Protein AF-A0A7S2U320-F1 (afdb_monomer_lite)

Secondary structure (DSSP, 8-state):
-HHHHHHHHHHHHHHHHHHHHHH-HHHHHHHHHHHHHHHHHHT-SS-TTSB---EEEEEEETTEEEEEEPP--EEEEE----SSSS-HHHHHHHHHHHHHHHHHHHHBT-BTT--B---BSPEEEEEETTEEEEEEEPPGGGSSSPPPBSSTTT-EEE-

Sequence (159 aa):
TKVISGLQEEIKELSEEIQAAQSNPSKLRARIEAALDESKNALRRTPVGLEMPNYTVLASGKGFEIREYDPYTVAATPMTTAAGAYGDALQSVTDSGKAFNTLASYIFGQNKEKTTMSMTAPVEMTIEPGVKEMAFVLPSEFSEQSPTPEMDGSITIKR

Structure (mmCIF, N/CA/C/O backbone):
data_AF-A0A7S2U320-F1
#
_entry.id   AF-A0A7S2U320-F1
#
loop_
_atom_site.group_PDB
_atom_site.id
_atom_site.type_symbol
_atom_site.label_atom_id
_atom_site.label_alt_id
_atom_site.label_comp_id
_atom_site.label_asym_id
_atom_site.label_entity_id
_atom_site.label_seq_id
_atom_site.pdbx_PDB_ins_code
_atom_site.Cartn_x
_atom_site.Cartn_y
_atom_site.Cartn_z
_atom_site.occupancy
_atom_site.B_iso_or_equiv
_atom_site.auth_seq_id
_atom_site.auth_comp_id
_atom_site.auth_asym_id
_atom_site.auth_atom_id
_atom_site.pdbx_PDB_model_num
ATOM 1 N N . THR A 1 1 ? 28.808 24.319 33.542 1.00 56.44 1 THR A N 1
ATOM 2 C CA . THR A 1 1 ? 27.634 25.209 33.700 1.00 56.44 1 THR A CA 1
ATOM 3 C C . THR A 1 1 ? 26.512 24.913 32.705 1.00 56.44 1 THR A C 1
ATOM 5 O O . THR A 1 1 ? 25.393 24.771 33.160 1.00 56.44 1 THR A O 1
ATOM 8 N N . LYS A 1 2 ? 26.776 24.702 31.399 1.00 55.97 2 LYS A N 1
ATOM 9 C CA . LYS A 1 2 ? 25.747 24.374 30.372 1.00 55.97 2 LYS A CA 1
ATOM 10 C C . LYS A 1 2 ? 24.993 23.035 30.532 1.00 55.97 2 LYS A C 1
ATOM 12 O O . LYS A 1 2 ? 23.873 22.916 30.061 1.00 55.97 2 LYS A O 1
ATOM 17 N N . VAL A 1 3 ? 25.595 22.026 31.167 1.00 56.94 3 VAL A N 1
ATOM 18 C CA . VAL A 1 3 ? 24.967 20.694 31.335 1.00 56.94 3 VAL A CA 1
ATOM 19 C C . VAL A 1 3 ? 23.906 20.701 32.443 1.00 56.94 3 VAL A C 1
ATOM 21 O O . VAL A 1 3 ? 22.882 20.042 32.335 1.00 56.94 3 VAL A O 1
ATOM 24 N N . ILE A 1 4 ? 24.126 21.501 33.491 1.00 57.72 4 ILE A N 1
ATOM 25 C CA . ILE A 1 4 ? 23.195 21.625 34.621 1.00 57.72 4 ILE A CA 1
ATOM 26 C C . ILE A 1 4 ? 21.946 22.415 34.203 1.00 57.72 4 ILE A C 1
ATOM 28 O O . ILE A 1 4 ? 20.853 22.082 34.641 1.00 57.72 4 ILE A O 1
ATOM 32 N N . SER A 1 5 ? 22.084 23.404 33.311 1.00 64.94 5 SER A N 1
ATOM 33 C CA . SER A 1 5 ? 20.941 24.165 32.792 1.00 64.94 5 SER A CA 1
ATOM 34 C C . SER A 1 5 ? 20.026 23.334 31.885 1.00 64.94 5 SER A C 1
ATOM 36 O O . SER A 1 5 ? 18.817 23.480 31.984 1.00 64.94 5 SER A O 1
ATOM 38 N N . GLY A 1 6 ? 20.576 22.431 31.061 1.00 69.38 6 GLY A N 1
ATOM 39 C CA . GLY A 1 6 ? 19.765 21.544 30.210 1.00 69.38 6 GLY A CA 1
ATOM 40 C C . GLY A 1 6 ? 18.942 20.536 31.019 1.00 69.38 6 GLY A C 1
ATOM 41 O O . GLY A 1 6 ? 17.757 20.361 30.769 1.00 69.38 6 GLY A O 1
ATOM 42 N N . LEU A 1 7 ? 19.534 19.964 32.074 1.00 67.56 7 LEU A N 1
ATOM 43 C CA . LEU A 1 7 ? 18.812 19.091 33.010 1.00 67.56 7 LEU A CA 1
ATOM 44 C C . LEU A 1 7 ? 17.718 19.839 33.789 1.00 67.56 7 LEU A C 1
ATOM 46 O O . LEU A 1 7 ? 16.695 19.257 34.132 1.00 67.56 7 LEU A O 1
ATOM 50 N N . GLN A 1 8 ? 17.917 21.127 34.084 1.00 70.44 8 GLN A N 1
ATOM 51 C CA . GLN A 1 8 ? 16.896 21.952 34.734 1.00 70.44 8 GLN A CA 1
ATOM 52 C C . GLN A 1 8 ? 15.718 22.268 33.805 1.00 70.44 8 GLN A C 1
ATOM 54 O O . GLN A 1 8 ? 14.590 22.330 34.290 1.00 70.44 8 GLN A O 1
ATOM 59 N N . GLU A 1 9 ? 15.955 22.444 32.502 1.00 73.38 9 GLU A N 1
ATOM 60 C CA . GLU A 1 9 ? 14.885 22.595 31.507 1.00 73.38 9 GLU A CA 1
ATOM 61 C C . GLU A 1 9 ? 14.091 21.298 31.324 1.00 73.38 9 GLU A C 1
ATOM 63 O O . GLU A 1 9 ? 12.869 21.341 31.432 1.00 73.38 9 GLU A O 1
ATOM 68 N N . GLU A 1 10 ? 14.752 20.144 31.183 1.00 73.12 10 GLU A N 1
ATOM 69 C CA . GLU A 1 10 ? 14.068 18.842 31.074 1.00 73.12 10 GLU A CA 1
ATOM 70 C C . GLU A 1 10 ? 13.222 18.522 32.317 1.00 73.12 10 GLU A C 1
ATOM 72 O O . GLU A 1 10 ? 12.081 18.077 32.206 1.00 73.12 10 GLU A O 1
ATOM 77 N N . ILE A 1 11 ? 13.741 18.790 33.523 1.00 74.38 11 ILE A N 1
ATOM 78 C CA . ILE A 1 11 ? 12.983 18.609 34.773 1.00 74.38 11 ILE A CA 1
ATOM 79 C C . ILE A 1 11 ? 11.779 19.555 34.825 1.00 74.38 11 ILE A C 1
ATOM 81 O O . ILE A 1 11 ? 10.727 19.183 35.348 1.00 74.38 11 ILE A O 1
ATOM 85 N N . LYS A 1 12 ? 11.916 20.772 34.291 1.00 76.38 12 LYS A N 1
ATOM 86 C CA . LYS A 1 12 ? 10.831 21.749 34.251 1.00 76.38 12 LYS A CA 1
ATOM 87 C C . LYS A 1 12 ? 9.744 21.324 33.264 1.00 76.38 12 LYS A C 1
ATOM 89 O O . LYS A 1 12 ? 8.585 21.306 33.668 1.00 76.38 12 LYS A O 1
ATOM 94 N N . GLU A 1 13 ? 10.102 20.909 32.051 1.00 75.44 13 GLU A N 1
ATOM 95 C CA . GLU A 1 13 ? 9.157 20.377 31.058 1.00 75.44 13 GLU A CA 1
ATOM 96 C C . GLU A 1 13 ? 8.426 19.140 31.590 1.00 75.44 13 GLU A C 1
ATOM 98 O O . GLU A 1 13 ? 7.198 19.106 31.587 1.00 75.44 13 GLU A O 1
ATOM 103 N N . LEU A 1 14 ? 9.153 18.178 32.170 1.00 72.56 14 LEU A N 1
ATOM 104 C CA . LEU A 1 14 ? 8.553 17.005 32.814 1.00 72.56 14 LEU A CA 1
ATOM 105 C C . LEU A 1 14 ? 7.623 17.394 33.974 1.00 72.56 14 LEU A C 1
ATOM 107 O O . LEU A 1 14 ? 6.573 16.777 34.160 1.00 72.56 14 LEU A O 1
ATOM 111 N N . SER A 1 15 ? 7.969 18.423 34.756 1.00 72.44 15 SER A N 1
ATOM 112 C CA . SER A 1 15 ? 7.106 18.912 35.838 1.00 72.44 15 SER A CA 1
ATOM 113 C C . SER A 1 15 ? 5.838 19.583 35.309 1.00 72.44 15 SER A C 1
ATOM 115 O O . SER A 1 15 ? 4.759 19.341 35.848 1.00 72.44 15 SER A O 1
ATOM 117 N N . GLU A 1 16 ? 5.943 20.362 34.231 1.00 76.06 16 GLU A N 1
ATOM 118 C CA . GLU A 1 16 ? 4.813 21.017 33.574 1.00 76.06 16 GLU A CA 1
ATOM 119 C C . GLU A 1 16 ? 3.901 19.983 32.902 1.00 76.06 16 GLU A C 1
ATOM 121 O O . GLU A 1 16 ? 2.680 20.095 33.002 1.00 76.06 16 GLU A O 1
ATOM 126 N N . GLU A 1 17 ? 4.455 18.917 32.320 1.00 66.62 17 GLU A N 1
ATOM 127 C CA . GLU A 1 17 ? 3.693 17.787 31.780 1.00 66.62 17 GLU A CA 1
ATOM 128 C C . GLU A 1 17 ? 2.953 17.000 32.868 1.00 66.62 17 GLU A C 1
ATOM 130 O O . GLU A 1 17 ? 1.763 16.704 32.718 1.00 66.62 17 GLU A O 1
ATOM 135 N N . ILE A 1 18 ? 3.616 16.696 33.991 1.00 68.38 18 ILE A N 1
ATOM 136 C CA . ILE A 1 18 ? 2.990 16.020 35.138 1.00 68.38 18 ILE A CA 1
ATOM 137 C C . ILE A 1 18 ? 1.882 16.900 35.729 1.00 68.38 18 ILE A C 1
ATOM 139 O O . ILE A 1 18 ? 0.791 16.412 36.032 1.00 68.38 18 ILE A O 1
ATOM 143 N N . GLN A 1 19 ? 2.117 18.206 35.845 1.00 68.81 19 GLN A N 1
ATOM 144 C CA . GLN A 1 19 ? 1.152 19.153 36.394 1.00 68.81 19 GLN A CA 1
ATOM 145 C C . GLN A 1 19 ? -0.017 19.408 35.426 1.00 68.81 19 GLN A C 1
ATOM 147 O O . GLN A 1 19 ? -1.164 19.517 35.861 1.00 68.81 19 GLN A O 1
ATOM 152 N N . ALA A 1 20 ? 0.219 19.416 34.112 1.00 64.75 20 ALA A N 1
ATOM 153 C CA . ALA A 1 20 ? -0.818 19.471 33.079 1.00 64.75 20 ALA A CA 1
ATOM 154 C C . ALA A 1 20 ? -1.669 18.189 33.040 1.00 64.75 20 ALA A C 1
ATOM 156 O O . ALA A 1 20 ? -2.886 18.257 32.843 1.00 64.75 20 ALA A O 1
ATOM 157 N N . ALA A 1 21 ? -1.056 17.025 33.276 1.00 60.31 21 ALA A N 1
ATOM 158 C CA . ALA A 1 21 ? -1.754 15.747 33.393 1.00 60.31 21 ALA A CA 1
ATOM 159 C C . ALA A 1 21 ? -2.599 15.654 34.678 1.00 60.31 21 ALA A C 1
ATOM 161 O O . ALA A 1 21 ? -3.698 15.100 34.648 1.00 60.31 21 ALA A O 1
ATOM 162 N N . GLN A 1 22 ? -2.124 16.230 35.789 1.00 63.62 22 GLN A N 1
ATOM 163 C CA . GLN A 1 22 ? -2.852 16.288 37.064 1.00 63.62 22 GLN A CA 1
ATOM 164 C C . GLN A 1 22 ? -3.974 17.341 37.074 1.00 63.62 22 GLN A C 1
ATOM 166 O O . GLN A 1 22 ? -5.032 17.107 37.656 1.00 63.62 22 GLN A O 1
ATOM 171 N N . SER A 1 23 ? -3.768 18.494 36.432 1.00 66.25 23 SER A N 1
ATOM 172 C CA . SER A 1 23 ? -4.697 19.636 36.482 1.00 66.25 23 SER A CA 1
ATOM 173 C C . SER A 1 23 ? -5.904 19.516 35.552 1.00 66.25 23 SER A C 1
ATOM 175 O O . SER A 1 23 ? -6.891 20.224 35.749 1.00 66.25 23 SER A O 1
ATOM 177 N N . ASN A 1 24 ? -5.871 18.623 34.556 1.00 67.69 24 ASN A N 1
ATOM 178 C CA . ASN A 1 24 ? -6.989 18.447 33.635 1.00 67.69 24 ASN A CA 1
ATOM 179 C C . ASN A 1 24 ? -7.354 16.965 33.436 1.00 67.69 24 ASN A C 1
ATOM 181 O O . ASN A 1 24 ? -6.972 16.355 32.430 1.00 67.69 24 ASN A O 1
ATOM 185 N N . PRO A 1 25 ? -8.142 16.374 34.357 1.00 68.94 25 PRO A N 1
ATOM 186 C CA . PRO A 1 25 ? -8.523 14.963 34.292 1.00 68.94 25 PRO A CA 1
ATOM 187 C C . PRO A 1 25 ? -9.269 14.599 32.999 1.00 68.94 25 PRO A C 1
ATOM 189 O O . PRO A 1 25 ? -9.249 13.440 32.594 1.00 68.94 25 PRO A O 1
ATOM 192 N N . SER A 1 26 ? -9.882 15.572 32.312 1.00 73.62 26 SER A N 1
ATOM 193 C CA . SER A 1 26 ? -10.514 15.358 31.003 1.00 73.62 26 SER A CA 1
ATOM 194 C C . SER A 1 26 ? -9.498 15.096 29.882 1.00 73.62 26 SER A C 1
ATOM 196 O O . SER A 1 26 ? -9.690 14.170 29.099 1.00 73.62 26 SER A O 1
ATOM 198 N N . LYS A 1 27 ? -8.374 15.830 29.844 1.00 72.69 27 LYS A N 1
ATOM 199 C CA . LYS A 1 27 ? -7.300 15.624 28.856 1.00 72.69 27 LYS A CA 1
ATOM 200 C C . LYS A 1 27 ? -6.583 14.297 29.077 1.00 72.69 27 LYS A C 1
ATOM 202 O O . LYS A 1 27 ? -6.288 13.600 28.112 1.00 72.69 27 LYS A O 1
ATOM 207 N N . LEU A 1 28 ? -6.330 13.930 30.336 1.00 72.31 28 LEU A N 1
ATOM 208 C CA . LEU A 1 28 ? -5.734 12.635 30.668 1.00 72.31 28 LEU A CA 1
ATOM 209 C C . LEU A 1 28 ? -6.648 11.479 30.238 1.00 72.31 28 LEU A C 1
ATOM 211 O O . LEU A 1 28 ? -6.181 10.537 29.605 1.00 72.31 28 LEU A O 1
ATOM 215 N N . ARG A 1 29 ? -7.956 11.581 30.512 1.00 74.62 29 ARG A N 1
ATOM 216 C CA . ARG A 1 29 ? -8.950 10.605 30.041 1.00 74.62 29 ARG A CA 1
ATOM 217 C C . ARG A 1 29 ? -8.986 10.508 28.518 1.00 74.62 29 ARG A C 1
ATOM 219 O O . ARG A 1 29 ? -8.916 9.399 28.011 1.00 74.62 29 ARG A O 1
ATOM 226 N N . ALA A 1 30 ? -8.993 11.636 27.809 1.00 80.44 30 ALA A N 1
ATOM 227 C CA . ALA A 1 30 ? -8.971 11.655 26.347 1.00 80.44 30 ALA A CA 1
ATOM 228 C C . ALA A 1 30 ? -7.705 10.997 25.764 1.00 80.44 30 ALA A C 1
ATOM 230 O O . ALA A 1 30 ? -7.789 10.279 24.775 1.00 80.44 30 ALA A O 1
ATOM 231 N N . ARG A 1 31 ? -6.530 11.183 26.388 1.00 76.31 31 ARG A N 1
ATOM 232 C CA . ARG A 1 31 ? -5.288 10.503 25.968 1.00 76.31 31 ARG A CA 1
ATOM 233 C C . ARG A 1 31 ? -5.324 8.999 26.237 1.00 76.31 31 ARG A C 1
ATOM 235 O O . ARG A 1 31 ? -4.869 8.236 25.394 1.00 76.31 31 ARG A O 1
ATOM 242 N N . ILE A 1 32 ? -5.855 8.576 27.388 1.00 77.94 32 ILE A N 1
ATOM 243 C CA . ILE A 1 32 ? -6.046 7.152 27.709 1.00 77.94 32 ILE A CA 1
ATOM 244 C C . ILE A 1 32 ? -7.011 6.517 26.703 1.00 77.94 32 ILE A C 1
ATOM 246 O O . ILE A 1 32 ? -6.745 5.430 26.206 1.00 77.94 32 ILE A O 1
ATOM 250 N N . GLU A 1 33 ? -8.103 7.201 26.374 1.00 80.44 33 GLU A N 1
ATOM 251 C CA . GLU A 1 33 ? -9.090 6.742 25.398 1.00 80.44 33 GLU A CA 1
ATOM 252 C C . GLU A 1 33 ? -8.496 6.645 23.988 1.00 80.44 33 GLU A C 1
ATOM 254 O O . GLU A 1 33 ? -8.600 5.593 23.365 1.00 80.44 33 GLU A O 1
ATOM 259 N N . ALA A 1 34 ? -7.762 7.667 23.537 1.00 80.00 34 ALA A N 1
ATOM 260 C CA . ALA A 1 34 ? -7.049 7.636 22.260 1.00 80.00 34 ALA A CA 1
ATOM 261 C C . ALA A 1 34 ? -6.028 6.486 22.189 1.00 80.00 34 ALA A C 1
ATOM 263 O O . ALA A 1 34 ? -5.991 5.757 21.201 1.00 80.00 34 ALA A O 1
ATOM 264 N N . ALA A 1 35 ? -5.248 6.268 23.253 1.00 80.31 35 ALA A N 1
ATOM 265 C CA . ALA A 1 35 ? -4.296 5.159 23.322 1.00 80.31 35 ALA A CA 1
ATOM 266 C C . ALA A 1 35 ? -4.994 3.786 23.317 1.00 80.31 35 ALA A C 1
ATOM 268 O O . ALA A 1 35 ? -4.516 2.839 22.687 1.00 80.31 35 ALA A O 1
ATOM 269 N N . LEU A 1 36 ? -6.141 3.660 23.997 1.00 81.75 36 LEU A N 1
ATOM 270 C CA . LEU A 1 36 ? -6.962 2.448 23.963 1.00 81.75 36 LEU A CA 1
ATOM 271 C C . LEU A 1 36 ? -7.541 2.203 22.569 1.00 81.75 36 LEU A C 1
ATOM 273 O O . LEU A 1 36 ? -7.595 1.056 22.129 1.00 81.75 36 LEU A O 1
ATOM 277 N N . ASP A 1 37 ? -7.969 3.248 21.872 1.00 82.56 37 ASP A N 1
ATOM 278 C CA . ASP A 1 37 ? -8.532 3.129 20.533 1.00 82.56 37 ASP A CA 1
ATOM 279 C C . ASP A 1 37 ? -7.470 2.807 19.481 1.00 82.56 37 ASP A C 1
ATOM 281 O O . ASP A 1 37 ? -7.713 1.949 18.632 1.00 82.56 37 ASP A O 1
ATOM 285 N N . GLU A 1 38 ? -6.267 3.370 19.590 1.00 82.12 38 GLU A N 1
ATOM 286 C CA . GLU A 1 38 ? -5.112 2.965 18.784 1.00 82.12 38 GLU A CA 1
ATOM 287 C C . GLU A 1 38 ? -4.740 1.497 19.045 1.00 82.12 38 GLU A C 1
ATOM 289 O O . GLU A 1 38 ? -4.584 0.714 18.106 1.00 82.12 38 GLU A O 1
ATOM 294 N N . SER A 1 39 ? -4.717 1.079 20.317 1.00 78.19 39 SER A N 1
ATOM 295 C CA . SER A 1 39 ? -4.467 -0.319 20.700 1.00 78.19 39 SER A CA 1
ATOM 296 C C . SER A 1 39 ? -5.521 -1.268 20.122 1.00 78.19 39 SER A C 1
ATOM 298 O O . SER A 1 39 ? -5.192 -2.346 19.628 1.00 78.19 39 SER A O 1
ATOM 300 N N . LYS A 1 40 ? -6.803 -0.874 20.139 1.00 78.31 40 LYS A N 1
ATOM 301 C CA . LYS A 1 40 ? -7.872 -1.640 19.481 1.00 78.31 40 LYS A CA 1
ATOM 302 C C . LYS A 1 40 ? -7.665 -1.674 17.972 1.00 78.31 40 LYS A C 1
ATOM 304 O O . LYS A 1 40 ? -7.871 -2.728 17.383 1.00 78.31 40 LYS A O 1
ATOM 309 N N . ASN A 1 41 ? -7.289 -0.558 17.349 1.00 80.06 41 ASN A N 1
ATOM 310 C CA . ASN A 1 41 ? -7.066 -0.470 15.907 1.00 80.06 41 ASN A CA 1
ATOM 311 C C . ASN A 1 41 ? -5.930 -1.393 15.446 1.00 80.06 41 ASN A C 1
ATOM 313 O O . ASN A 1 41 ? -6.090 -2.082 14.446 1.00 80.06 41 ASN A O 1
ATOM 317 N N . ALA A 1 42 ? -4.848 -1.504 16.223 1.00 75.44 42 ALA A N 1
ATOM 318 C CA . ALA A 1 42 ? -3.745 -2.430 15.952 1.00 75.44 42 ALA A CA 1
ATOM 319 C C . ALA A 1 42 ? -4.173 -3.912 15.944 1.00 75.44 42 ALA A C 1
ATOM 321 O O . ALA A 1 42 ? -3.554 -4.738 15.279 1.00 75.44 42 ALA A O 1
ATOM 322 N N . LEU A 1 43 ? -5.242 -4.255 16.672 1.00 75.25 43 LEU A N 1
ATOM 323 C CA . LEU A 1 43 ? -5.812 -5.606 16.713 1.00 75.25 43 LEU A CA 1
ATOM 324 C C . LEU A 1 43 ? -6.937 -5.817 15.687 1.00 75.25 43 LEU A C 1
ATOM 326 O O . LEU A 1 43 ? -7.435 -6.939 15.541 1.00 75.25 43 LEU A O 1
ATOM 330 N N . ARG A 1 44 ? -7.379 -4.766 14.982 1.00 75.44 44 ARG A N 1
ATOM 331 C CA . ARG A 1 44 ? -8.399 -4.889 13.936 1.00 75.44 44 ARG A CA 1
ATOM 332 C C . ARG A 1 44 ? -7.776 -5.460 12.670 1.00 75.44 44 ARG A C 1
ATOM 334 O O . ARG A 1 44 ? -6.682 -5.094 12.266 1.00 75.44 44 ARG A O 1
ATOM 341 N N . ARG A 1 45 ? -8.539 -6.318 11.990 1.00 71.62 45 ARG A N 1
ATOM 342 C CA . ARG A 1 45 ? -8.187 -6.819 10.649 1.00 71.62 45 ARG A CA 1
ATOM 343 C C . ARG A 1 45 ? -8.209 -5.722 9.584 1.00 71.62 45 ARG A C 1
ATOM 345 O O . ARG A 1 45 ? -7.506 -5.828 8.589 1.00 71.62 45 ARG A O 1
ATOM 352 N N . THR A 1 46 ? -9.042 -4.710 9.801 1.00 77.31 46 THR A N 1
ATOM 353 C CA . THR A 1 46 ? -9.226 -3.565 8.914 1.00 77.31 46 THR A CA 1
ATOM 354 C C . THR A 1 46 ? -8.888 -2.304 9.704 1.00 77.31 46 THR A C 1
ATOM 356 O O . THR A 1 46 ? -9.614 -1.999 10.661 1.00 77.31 46 THR A O 1
ATOM 359 N N . PRO A 1 47 ? -7.802 -1.598 9.349 1.00 77.56 47 PRO A N 1
ATOM 360 C CA . PRO A 1 47 ? -7.455 -0.327 9.967 1.00 77.56 47 PRO A CA 1
ATOM 361 C C . PRO A 1 47 ? -8.574 0.694 9.760 1.00 77.56 47 PRO A C 1
ATOM 363 O O . PRO A 1 47 ? -9.158 0.789 8.683 1.00 77.56 47 PRO A O 1
ATOM 366 N N . VAL A 1 48 ? -8.879 1.473 10.792 1.00 79.00 48 VAL A N 1
ATOM 367 C CA . VAL A 1 48 ? -9.812 2.599 10.681 1.00 79.00 48 VAL A CA 1
ATOM 368 C C . VAL A 1 48 ? -9.062 3.824 10.157 1.00 79.00 48 VAL A C 1
ATOM 370 O O . VAL A 1 48 ? -7.970 4.123 10.633 1.00 79.00 48 VAL A O 1
ATOM 373 N N . GLY A 1 49 ? -9.668 4.552 9.215 1.00 84.56 49 GLY A N 1
ATOM 374 C CA . GLY A 1 49 ? -9.165 5.847 8.739 1.00 84.56 49 GLY A CA 1
ATOM 375 C C . GLY A 1 49 ? -8.214 5.795 7.541 1.00 84.56 49 GLY A C 1
ATOM 376 O O . GLY A 1 49 ? -7.740 6.847 7.125 1.00 84.56 49 GLY A O 1
ATOM 377 N N . LEU A 1 50 ? -7.961 4.612 6.975 1.00 89.94 50 LEU A N 1
ATOM 378 C CA . LEU A 1 50 ? -7.258 4.452 5.701 1.00 89.94 50 LEU A CA 1
ATOM 379 C C . LEU A 1 50 ? -8.247 4.014 4.624 1.00 89.94 50 LEU A C 1
ATOM 381 O O . LEU A 1 50 ? -9.127 3.191 4.883 1.00 89.94 50 LEU A O 1
ATOM 385 N N . GLU A 1 51 ? -8.092 4.561 3.422 1.00 93.12 51 GLU A N 1
ATOM 386 C CA . GLU A 1 51 ? -8.816 4.072 2.251 1.00 93.12 51 GLU A CA 1
ATOM 387 C C . GLU A 1 51 ? -8.357 2.650 1.912 1.00 93.12 51 GLU A C 1
ATOM 389 O O . GLU A 1 51 ? -7.187 2.301 2.093 1.00 93.12 51 GLU A O 1
ATOM 394 N N . MET A 1 52 ? -9.291 1.826 1.442 1.00 91.69 52 MET A N 1
ATOM 395 C CA . MET A 1 52 ? -9.041 0.446 1.045 1.00 91.69 52 MET A CA 1
ATOM 396 C C . MET A 1 52 ? -9.779 0.122 -0.251 1.00 91.69 52 MET A C 1
ATOM 398 O O . MET A 1 52 ? -10.848 0.693 -0.481 1.00 91.69 52 MET A O 1
ATOM 402 N N . PRO A 1 53 ? -9.278 -0.832 -1.056 1.00 93.38 53 PRO A N 1
ATOM 403 C CA . PRO A 1 53 ? -10.034 -1.358 -2.181 1.00 93.38 53 PRO A CA 1
ATOM 404 C C . PRO A 1 53 ? -11.381 -1.917 -1.721 1.00 93.38 53 PRO A C 1
ATOM 406 O O . PRO A 1 53 ? -11.472 -2.549 -0.661 1.00 93.38 53 PRO A O 1
ATOM 409 N N . ASN A 1 54 ? -12.416 -1.721 -2.534 1.00 92.75 54 ASN A N 1
ATOM 410 C CA . ASN A 1 54 ? -13.714 -2.339 -2.299 1.00 92.75 54 ASN A CA 1
ATOM 411 C C . ASN A 1 54 ? -13.608 -3.858 -2.460 1.00 92.75 54 ASN A C 1
ATOM 413 O O . ASN A 1 54 ? -12.922 -4.361 -3.352 1.00 92.75 54 ASN A O 1
ATOM 417 N N . TYR A 1 55 ? -14.289 -4.592 -1.583 1.00 93.81 55 TYR A N 1
ATOM 418 C CA . TYR A 1 55 ? -14.365 -6.042 -1.669 1.00 93.81 55 TYR A CA 1
ATOM 419 C C . TYR A 1 55 ? -15.703 -6.570 -1.171 1.00 93.81 55 TYR A C 1
ATOM 421 O O . TYR A 1 55 ? -16.334 -6.001 -0.277 1.00 93.81 55 TYR A O 1
ATOM 429 N N . THR A 1 56 ? -16.086 -7.723 -1.709 1.00 95.62 56 THR A N 1
ATOM 430 C CA . THR A 1 56 ? -17.208 -8.524 -1.230 1.00 95.62 56 THR A CA 1
ATOM 431 C C . THR A 1 56 ? -16.681 -9.766 -0.520 1.00 95.62 56 THR A C 1
ATOM 433 O O . THR A 1 56 ? -15.769 -10.445 -0.993 1.00 95.62 56 THR A O 1
ATOM 436 N N . VAL A 1 57 ? -17.249 -10.086 0.643 1.00 95.38 57 VAL A N 1
ATOM 437 C CA . VAL A 1 57 ? -16.922 -11.321 1.366 1.00 95.38 57 VAL A CA 1
ATOM 438 C C . VAL A 1 57 ? -17.750 -12.465 0.791 1.00 95.38 57 VAL A C 1
ATOM 440 O O . VAL A 1 57 ? -18.959 -12.522 1.004 1.00 95.38 57 VAL A O 1
ATOM 443 N N . LEU A 1 58 ? -17.096 -13.389 0.088 1.00 95.81 58 LEU A N 1
ATOM 444 C CA . LEU A 1 58 ? -17.748 -14.557 -0.510 1.00 95.81 58 LEU A CA 1
ATOM 445 C C . LEU A 1 58 ? -18.019 -15.658 0.522 1.00 95.81 58 LEU A C 1
ATOM 447 O O . LEU A 1 58 ? -19.034 -16.349 0.457 1.00 95.81 58 LEU A O 1
ATOM 451 N N . ALA A 1 59 ? -17.109 -15.832 1.483 1.00 94.38 59 ALA A N 1
ATOM 452 C CA . ALA A 1 59 ? -17.256 -16.795 2.569 1.00 94.38 59 ALA A CA 1
ATOM 453 C C . ALA A 1 59 ? -16.431 -16.380 3.790 1.00 94.38 59 ALA A C 1
ATOM 455 O O . ALA A 1 59 ? -15.372 -15.765 3.669 1.00 94.38 59 ALA A O 1
ATOM 456 N N . SER A 1 60 ? -16.880 -16.770 4.980 1.00 94.62 60 SER A N 1
ATOM 457 C CA . SER A 1 60 ? -16.140 -16.562 6.224 1.00 94.62 60 SER A CA 1
ATOM 458 C C . SER A 1 60 ? -16.218 -17.796 7.119 1.00 94.62 60 SER A C 1
ATOM 460 O O . SER A 1 60 ? -17.190 -18.552 7.100 1.00 94.62 60 SER A O 1
ATOM 462 N N . GLY A 1 61 ? -15.156 -18.026 7.888 1.00 91.12 61 GLY A N 1
ATOM 463 C CA . GLY A 1 61 ? -15.049 -19.161 8.796 1.00 91.12 61 GLY A CA 1
ATOM 464 C C . GLY A 1 61 ? -14.177 -18.845 10.006 1.00 91.12 61 GLY A C 1
ATOM 465 O O . GLY A 1 61 ? -13.756 -17.708 10.234 1.00 91.12 61 GLY A O 1
ATOM 466 N N . LYS A 1 62 ? -13.881 -19.863 10.820 1.00 91.25 62 LYS A N 1
ATOM 467 C CA . LYS A 1 62 ? -13.046 -19.675 12.012 1.00 91.25 62 LYS A CA 1
ATOM 468 C C . LYS A 1 62 ? -11.592 -19.428 11.600 1.00 91.25 62 LYS A C 1
ATOM 470 O O . LYS A 1 62 ? -10.859 -20.364 11.309 1.00 91.25 62 LYS A O 1
ATOM 475 N N . GLY A 1 63 ? -11.187 -18.160 11.612 1.00 87.94 63 GLY A N 1
ATOM 476 C CA . GLY A 1 63 ? -9.806 -17.739 11.358 1.00 87.94 63 GLY A CA 1
ATOM 477 C C . GLY A 1 63 ? -9.510 -17.290 9.926 1.00 87.94 63 GLY A C 1
ATOM 478 O O . GLY A 1 63 ? -8.406 -16.817 9.692 1.00 87.94 63 GLY A O 1
ATOM 479 N N . PHE A 1 64 ? -10.477 -17.348 9.005 1.00 89.38 64 PHE A N 1
ATOM 480 C CA . PHE A 1 64 ? -10.277 -16.923 7.617 1.00 89.38 64 PHE A CA 1
ATOM 481 C C . PHE A 1 64 ? -11.503 -16.207 7.040 1.00 89.38 64 PHE A C 1
ATOM 483 O O . PHE A 1 64 ? -12.617 -16.319 7.557 1.00 89.38 64 PHE A O 1
ATOM 490 N N . GLU A 1 65 ? -11.268 -15.481 5.953 1.00 92.06 65 GLU A N 1
ATOM 491 C CA . GLU A 1 65 ? -12.269 -14.805 5.137 1.00 92.06 65 GLU A CA 1
ATOM 492 C C . GLU A 1 65 ? -11.830 -14.904 3.674 1.00 92.06 65 GLU A C 1
ATOM 494 O O . GLU A 1 65 ? -10.646 -14.747 3.381 1.00 92.06 65 GLU A O 1
ATOM 499 N N . ILE A 1 66 ? -12.767 -15.199 2.777 1.00 93.75 66 ILE A N 1
ATOM 500 C CA . ILE A 1 66 ? -12.549 -15.201 1.331 1.00 93.75 66 ILE A CA 1
ATOM 501 C C . ILE A 1 66 ? -13.139 -13.903 0.793 1.00 93.75 66 ILE A C 1
ATOM 503 O O . ILE A 1 66 ? -14.342 -13.665 0.930 1.00 93.75 66 ILE A O 1
ATOM 507 N N . ARG A 1 67 ? -12.277 -13.073 0.207 1.00 94.56 67 ARG A N 1
ATOM 508 C CA . ARG A 1 67 ? -12.614 -11.753 -0.330 1.00 94.56 67 ARG A CA 1
ATOM 509 C C . ARG A 1 67 ? -12.453 -11.755 -1.839 1.00 94.56 67 ARG A C 1
ATOM 511 O O . ARG A 1 67 ? -11.437 -12.228 -2.341 1.00 94.56 67 ARG A O 1
ATOM 518 N N . GLU A 1 68 ? -13.437 -11.202 -2.523 1.00 95.50 68 GLU A N 1
ATOM 519 C CA . GLU A 1 68 ? -13.349 -10.819 -3.927 1.00 95.50 68 GLU A CA 1
ATOM 520 C C . GLU A 1 68 ? -13.189 -9.303 -3.988 1.00 95.50 68 GLU A C 1
ATOM 522 O O . GLU A 1 68 ? -14.020 -8.582 -3.439 1.00 95.50 68 GLU A O 1
ATOM 527 N N . TYR A 1 69 ? -12.096 -8.839 -4.586 1.00 94.25 69 TYR A N 1
ATOM 528 C CA . TYR A 1 69 ? -11.769 -7.422 -4.704 1.00 94.25 69 TYR A CA 1
ATOM 529 C C . TYR A 1 69 ? -12.218 -6.883 -6.064 1.00 94.25 69 TYR A C 1
ATOM 531 O O . TYR A 1 69 ? -11.995 -7.536 -7.086 1.00 94.25 69 TYR A O 1
ATOM 539 N N . ASP A 1 70 ? -12.800 -5.683 -6.075 1.00 94.88 70 ASP A N 1
ATOM 540 C CA . ASP A 1 70 ? -12.990 -4.918 -7.314 1.00 94.88 70 ASP A CA 1
ATOM 541 C C . ASP A 1 70 ? -11.617 -4.556 -7.908 1.00 94.88 70 ASP A C 1
ATOM 543 O O . ASP A 1 70 ? -10.647 -4.509 -7.157 1.00 94.88 70 ASP A O 1
ATOM 547 N N . PRO A 1 71 ? -11.481 -4.265 -9.213 1.00 94.88 71 PRO A N 1
ATOM 548 C CA . PRO A 1 71 ? -10.210 -3.800 -9.771 1.00 94.88 71 PRO A CA 1
ATOM 549 C C . PRO A 1 71 ? -9.683 -2.551 -9.047 1.00 94.88 71 PRO A C 1
ATOM 551 O O . PRO A 1 71 ? -10.420 -1.587 -8.835 1.00 94.88 71 PRO A O 1
ATOM 554 N N . TYR A 1 72 ? -8.399 -2.554 -8.686 1.00 95.50 72 TYR A N 1
ATOM 555 C CA . TYR A 1 72 ? -7.723 -1.436 -8.029 1.00 95.50 72 TYR A CA 1
ATOM 556 C C . TYR A 1 72 ? -6.309 -1.261 -8.573 1.00 95.50 72 TYR A C 1
ATOM 558 O O . TYR A 1 72 ? -5.695 -2.181 -9.105 1.00 95.50 72 TYR A O 1
ATOM 566 N N . THR A 1 73 ? -5.779 -0.049 -8.431 1.00 96.62 73 THR A N 1
ATOM 567 C CA . THR A 1 73 ? -4.435 0.290 -8.902 1.00 96.62 73 THR A CA 1
ATOM 568 C C . THR A 1 73 ? -3.432 0.207 -7.765 1.00 96.62 73 THR A C 1
ATOM 570 O O . THR A 1 73 ? -3.703 0.660 -6.652 1.00 96.62 73 THR A O 1
ATOM 573 N N . VAL A 1 74 ? -2.246 -0.319 -8.058 1.00 96.75 74 VAL A N 1
ATOM 574 C CA . VAL A 1 74 ? -1.127 -0.377 -7.118 1.00 96.75 74 VAL A CA 1
ATOM 575 C C . VAL A 1 74 ? 0.143 0.219 -7.715 1.00 96.75 74 VAL A C 1
ATOM 577 O O . VAL A 1 74 ? 0.410 0.101 -8.912 1.00 96.75 74 VAL A O 1
ATOM 580 N N . ALA A 1 75 ? 0.964 0.818 -6.858 1.00 96.62 75 ALA A N 1
ATOM 581 C CA . ALA A 1 75 ? 2.359 1.121 -7.150 1.00 96.62 75 ALA A CA 1
ATOM 582 C C . ALA A 1 75 ? 3.236 0.021 -6.549 1.00 96.62 75 ALA A C 1
ATOM 584 O O . ALA A 1 75 ? 3.211 -0.198 -5.339 1.00 96.62 75 ALA A O 1
ATOM 585 N N . ALA A 1 76 ? 4.005 -0.665 -7.391 1.00 95.31 76 ALA A N 1
ATOM 586 C CA . ALA A 1 76 ? 4.800 -1.825 -7.015 1.00 95.31 76 ALA A CA 1
ATOM 587 C C . ALA A 1 76 ? 6.300 -1.587 -7.218 1.00 95.31 76 ALA A C 1
ATOM 589 O O . ALA A 1 76 ? 6.709 -0.941 -8.183 1.00 95.31 76 ALA A O 1
ATOM 590 N N . THR A 1 77 ? 7.129 -2.128 -6.330 1.00 93.81 77 THR A N 1
ATOM 591 C CA . THR A 1 77 ? 8.592 -2.054 -6.420 1.00 93.81 77 THR A CA 1
ATOM 592 C C . THR A 1 77 ? 9.225 -3.408 -6.088 1.00 93.81 77 THR A C 1
ATOM 594 O O . THR A 1 77 ? 8.766 -4.096 -5.165 1.00 93.81 77 THR A O 1
ATOM 597 N N . PRO A 1 78 ? 10.273 -3.832 -6.816 1.00 90.19 78 PRO A N 1
ATOM 598 C CA . PRO A 1 78 ? 10.967 -5.068 -6.503 1.00 90.19 78 PRO A CA 1
ATOM 599 C C . PRO A 1 78 ? 11.716 -4.949 -5.172 1.00 90.19 78 PRO A C 1
ATOM 601 O O . PRO A 1 78 ? 12.429 -3.985 -4.900 1.00 90.19 78 PRO A O 1
ATOM 604 N N . MET A 1 79 ? 11.626 -5.993 -4.360 1.00 85.75 79 MET A N 1
ATOM 605 C CA . MET A 1 79 ? 12.426 -6.148 -3.150 1.00 85.75 79 MET A CA 1
ATOM 606 C C . MET A 1 79 ? 13.759 -6.795 -3.547 1.00 85.75 79 MET A C 1
ATOM 608 O O . MET A 1 79 ? 13.952 -8.003 -3.402 1.00 85.75 79 MET A O 1
ATOM 612 N N . THR A 1 80 ? 14.664 -6.019 -4.154 1.00 69.12 80 THR A N 1
ATOM 613 C CA . THR A 1 80 ? 15.951 -6.556 -4.620 1.00 69.12 80 THR A CA 1
ATOM 614 C C . THR A 1 80 ? 16.911 -6.804 -3.465 1.00 69.12 80 THR A C 1
ATOM 616 O O . THR A 1 80 ? 17.206 -5.901 -2.682 1.00 69.12 80 THR A O 1
ATOM 619 N N . THR A 1 81 ? 17.496 -7.998 -3.457 1.00 52.62 81 THR A N 1
ATOM 620 C CA . THR A 1 81 ? 18.631 -8.370 -2.616 1.00 52.62 81 THR A CA 1
ATOM 621 C C . THR A 1 81 ? 19.874 -7.598 -3.053 1.00 52.62 81 THR A C 1
ATOM 623 O O . THR A 1 81 ? 20.373 -7.803 -4.162 1.00 52.62 81 THR A O 1
ATOM 626 N N . ALA A 1 82 ? 20.445 -6.762 -2.187 1.00 45.09 82 ALA A N 1
ATOM 627 C CA . ALA A 1 82 ? 21.859 -6.432 -2.341 1.00 45.09 82 ALA A CA 1
ATOM 628 C C . ALA A 1 82 ? 22.651 -7.733 -2.141 1.00 45.09 82 ALA A C 1
ATOM 630 O O . ALA A 1 82 ? 22.613 -8.319 -1.060 1.00 45.09 82 ALA A O 1
ATOM 631 N N . ALA A 1 83 ? 23.315 -8.231 -3.185 1.00 44.25 83 ALA A N 1
ATOM 632 C CA . ALA A 1 83 ? 24.162 -9.412 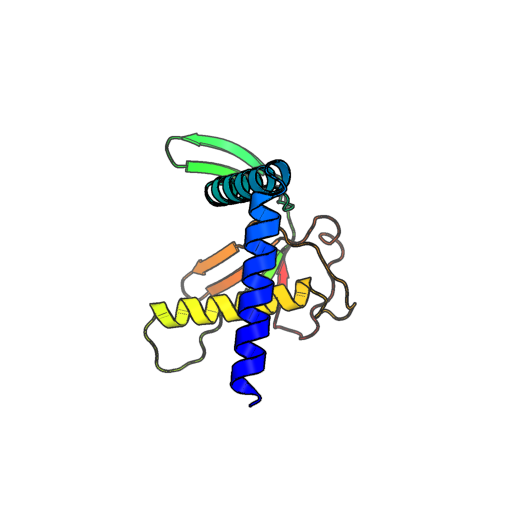-3.079 1.00 44.25 83 ALA A CA 1
ATOM 633 C C . ALA A 1 83 ? 25.238 -9.171 -2.004 1.00 44.25 83 ALA A C 1
ATOM 635 O O . ALA A 1 83 ? 26.150 -8.375 -2.217 1.00 44.25 83 ALA A O 1
ATOM 636 N N . GLY A 1 84 ? 25.123 -9.821 -0.840 1.00 44.59 84 GLY A N 1
ATOM 637 C CA . GLY A 1 84 ? 26.157 -9.737 0.192 1.00 44.59 84 GLY A CA 1
ATOM 638 C C . GLY A 1 84 ? 25.710 -9.964 1.639 1.00 44.59 84 GLY A C 1
ATOM 639 O O . GLY A 1 84 ? 25.174 -9.072 2.287 1.00 44.59 84 GLY A O 1
ATOM 640 N N . ALA A 1 85 ? 26.130 -11.118 2.164 1.00 44.97 85 ALA A N 1
ATOM 641 C CA . ALA A 1 85 ? 26.700 -11.320 3.504 1.00 44.97 85 ALA A CA 1
ATOM 642 C C . ALA A 1 85 ? 25.807 -11.512 4.746 1.00 44.97 85 ALA A C 1
ATOM 644 O O . ALA A 1 85 ? 26.368 -11.858 5.785 1.00 44.97 85 ALA A O 1
ATOM 645 N N . TYR A 1 86 ? 24.477 -11.400 4.687 1.00 43.62 86 TYR A N 1
ATOM 646 C CA . TYR A 1 86 ? 23.632 -11.678 5.862 1.00 43.62 86 TYR A CA 1
ATOM 647 C C . TYR A 1 86 ? 22.546 -12.712 5.564 1.00 43.62 86 TYR A C 1
ATOM 649 O O . TYR A 1 86 ? 21.975 -12.734 4.482 1.00 43.62 86 TYR A O 1
ATOM 657 N N . GLY A 1 87 ? 22.301 -13.611 6.524 1.00 48.09 87 GLY A N 1
ATOM 658 C CA . GLY A 1 87 ? 21.335 -14.701 6.387 1.00 48.09 87 GLY A CA 1
ATOM 659 C C . GLY A 1 87 ? 19.927 -14.227 5.999 1.00 48.09 87 GLY A C 1
ATOM 660 O O . GLY A 1 87 ? 19.514 -13.115 6.330 1.00 48.09 87 GLY A O 1
ATOM 661 N N . ASP A 1 88 ? 19.197 -15.123 5.333 1.00 57.78 88 ASP A N 1
ATOM 662 C CA . ASP A 1 88 ? 17.923 -14.908 4.624 1.00 57.78 88 ASP A CA 1
ATOM 663 C C . ASP A 1 88 ? 16.887 -14.045 5.384 1.00 57.78 88 ASP A C 1
ATOM 665 O O . ASP A 1 88 ? 16.271 -13.142 4.817 1.00 57.78 88 ASP A O 1
ATOM 669 N N . ALA A 1 89 ? 16.756 -14.228 6.704 1.00 53.19 89 ALA A N 1
ATOM 670 C CA . ALA A 1 89 ? 15.778 -13.502 7.519 1.00 53.19 89 ALA A CA 1
ATOM 671 C C . ALA A 1 89 ? 16.115 -12.011 7.742 1.00 53.19 89 ALA A C 1
ATOM 673 O O . ALA A 1 89 ? 15.242 -11.159 7.584 1.00 53.19 89 ALA A O 1
ATOM 674 N N . LEU A 1 90 ? 17.363 -11.661 8.081 1.00 52.06 90 LEU A N 1
ATOM 675 C CA . LEU A 1 90 ? 17.750 -10.260 8.341 1.00 52.06 90 LEU A CA 1
ATOM 676 C C . LEU A 1 90 ? 17.788 -9.437 7.042 1.00 52.06 90 LEU A C 1
ATOM 678 O O . LEU A 1 90 ? 17.457 -8.246 7.030 1.00 52.06 90 LEU A O 1
ATOM 682 N N . GLN A 1 91 ? 18.145 -10.101 5.941 1.00 58.16 91 GLN A N 1
ATOM 683 C CA . GLN A 1 91 ? 18.100 -9.531 4.603 1.00 58.16 91 GLN A CA 1
ATOM 684 C C . GLN A 1 91 ? 16.655 -9.198 4.191 1.00 58.16 91 GLN A C 1
ATOM 686 O O . GLN A 1 91 ? 16.399 -8.084 3.740 1.00 58.16 91 GLN A O 1
ATOM 691 N N . SER A 1 92 ? 15.690 -10.083 4.478 1.00 61.84 92 SER A N 1
ATOM 692 C CA . SER A 1 92 ? 14.273 -9.849 4.156 1.00 61.84 92 SER A CA 1
ATOM 693 C C . SER A 1 92 ? 13.681 -8.587 4.807 1.00 61.84 92 SER A C 1
ATOM 695 O O . SER A 1 92 ? 12.962 -7.836 4.149 1.00 61.84 92 SER A O 1
ATOM 697 N N . VAL A 1 93 ? 14.036 -8.297 6.067 1.00 67.56 93 VAL A N 1
ATOM 698 C CA . VAL A 1 93 ? 13.545 -7.110 6.790 1.00 67.56 93 VAL A CA 1
ATOM 699 C C . VAL A 1 93 ? 14.135 -5.835 6.194 1.00 67.56 93 VAL A C 1
ATOM 701 O O . VAL A 1 93 ? 13.414 -4.874 5.935 1.00 67.56 93 VAL A O 1
ATOM 704 N N . THR A 1 94 ? 15.438 -5.832 5.913 1.00 72.56 94 THR A N 1
ATOM 705 C CA . THR A 1 94 ? 16.116 -4.666 5.326 1.00 72.56 94 THR A CA 1
ATOM 706 C C . THR A 1 94 ? 15.599 -4.373 3.918 1.00 72.56 94 THR A C 1
ATOM 708 O O . THR A 1 94 ? 15.352 -3.215 3.577 1.00 72.56 94 THR A O 1
ATOM 711 N N . ASP A 1 95 ? 15.395 -5.416 3.114 1.00 75.44 95 ASP A N 1
ATOM 712 C CA . ASP A 1 95 ? 14.884 -5.293 1.750 1.00 75.44 95 ASP A CA 1
ATOM 713 C C . ASP A 1 95 ? 13.419 -4.823 1.752 1.00 75.44 95 ASP A C 1
ATOM 715 O O . ASP A 1 95 ? 13.063 -3.940 0.969 1.00 75.44 95 ASP A O 1
ATOM 719 N N . SER A 1 96 ? 12.594 -5.300 2.697 1.00 82.62 96 SER A N 1
ATOM 720 C CA . SER A 1 96 ? 11.232 -4.778 2.888 1.00 82.62 96 SER A CA 1
ATOM 721 C C . SER A 1 96 ? 11.215 -3.307 3.305 1.00 82.62 96 SER A C 1
ATOM 723 O O . SER A 1 96 ? 10.413 -2.540 2.784 1.00 82.62 96 SER A O 1
ATOM 725 N N . GLY A 1 97 ? 12.136 -2.878 4.176 1.00 88.06 97 GLY A N 1
ATOM 726 C CA . GLY A 1 97 ? 12.220 -1.485 4.615 1.00 88.06 97 GLY A CA 1
ATOM 727 C C . GLY A 1 97 ? 12.629 -0.542 3.483 1.00 88.06 97 GLY A C 1
ATOM 728 O O . GLY A 1 97 ? 12.083 0.551 3.357 1.00 88.06 97 GLY A O 1
ATOM 729 N N . LYS A 1 98 ? 13.559 -0.970 2.620 1.00 88.94 98 LYS A N 1
ATOM 730 C CA . LYS A 1 98 ? 13.958 -0.201 1.431 1.00 88.94 98 LYS A CA 1
ATOM 731 C C . LYS A 1 98 ? 12.811 -0.068 0.436 1.00 88.94 98 LYS A C 1
ATOM 733 O O . LYS A 1 98 ? 12.507 1.052 0.041 1.00 88.94 98 LYS A O 1
ATOM 738 N N . ALA A 1 99 ? 12.160 -1.178 0.087 1.00 91.12 99 ALA A N 1
ATOM 739 C CA . ALA A 1 99 ? 11.007 -1.177 -0.812 1.00 91.12 99 ALA A CA 1
ATOM 740 C C . ALA A 1 99 ? 9.870 -0.291 -0.275 1.00 91.12 99 ALA A C 1
ATOM 742 O O . ALA A 1 99 ? 9.345 0.554 -0.999 1.00 91.12 99 ALA A O 1
ATOM 743 N N . PHE A 1 100 ? 9.567 -0.408 1.022 1.00 93.62 100 PHE A N 1
ATOM 744 C CA . PHE A 1 100 ? 8.591 0.444 1.693 1.00 93.62 100 PHE A CA 1
ATOM 745 C C . PHE A 1 100 ? 8.960 1.926 1.571 1.00 93.62 100 PHE A C 1
ATOM 747 O O . PHE A 1 100 ? 8.126 2.732 1.174 1.00 93.62 100 PHE A O 1
ATOM 754 N N . ASN A 1 101 ? 10.212 2.297 1.855 1.00 93.12 101 ASN A N 1
ATOM 755 C CA . ASN A 1 101 ? 10.665 3.688 1.764 1.00 93.12 101 ASN A CA 1
ATOM 756 C C . ASN A 1 101 ? 10.625 4.236 0.331 1.00 93.12 101 ASN A C 1
ATOM 758 O O . ASN A 1 101 ? 10.316 5.414 0.146 1.00 93.12 101 ASN A O 1
ATOM 762 N N . THR A 1 102 ? 10.911 3.409 -0.677 1.00 93.94 102 THR A N 1
ATOM 763 C CA . THR A 1 102 ? 10.778 3.782 -2.092 1.00 93.94 102 THR A CA 1
ATOM 764 C C . THR A 1 102 ? 9.327 4.123 -2.432 1.00 93.94 102 THR A C 1
ATOM 766 O O . THR A 1 102 ? 9.060 5.206 -2.952 1.00 93.94 102 THR A O 1
ATOM 769 N N . LEU A 1 103 ? 8.377 3.252 -2.075 1.00 95.00 103 LEU A N 1
ATOM 770 C CA . LEU A 1 103 ? 6.950 3.496 -2.311 1.00 95.00 103 LEU A CA 1
ATOM 771 C C . LEU A 1 103 ? 6.414 4.672 -1.481 1.00 95.00 103 LEU A C 1
ATOM 773 O O . LEU A 1 103 ? 5.671 5.50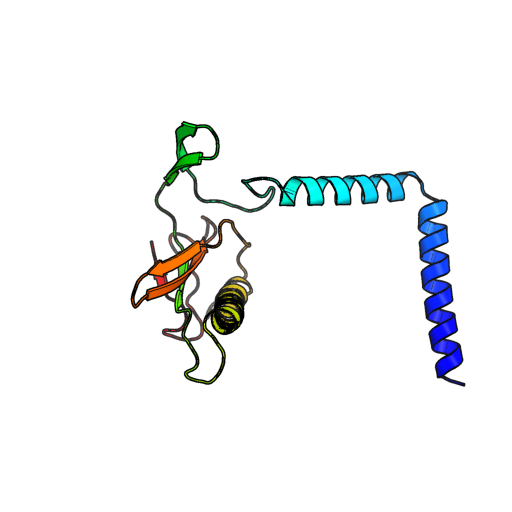3 -1.998 1.00 95.00 103 LEU A O 1
ATOM 777 N N . ALA A 1 104 ? 6.832 4.792 -0.219 1.00 95.56 104 ALA A N 1
ATOM 778 C CA . ALA A 1 104 ? 6.441 5.894 0.653 1.00 95.56 104 ALA A CA 1
ATOM 779 C C . ALA A 1 104 ? 6.939 7.240 0.114 1.00 95.56 104 ALA A C 1
ATOM 781 O O . ALA A 1 104 ? 6.175 8.200 0.072 1.00 95.56 104 ALA A O 1
ATOM 782 N N . SER A 1 105 ? 8.187 7.312 -0.360 1.00 95.06 105 SER A N 1
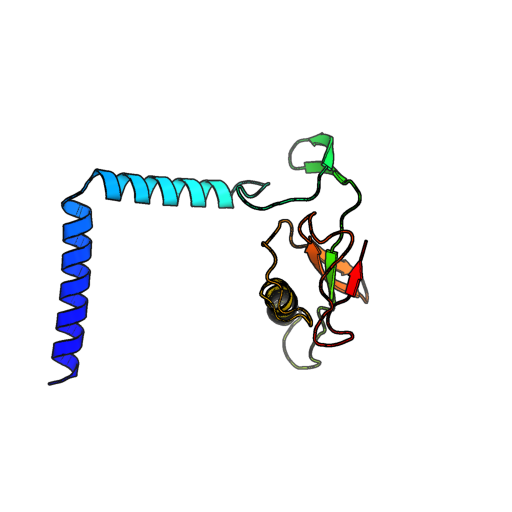ATOM 783 C CA . SER A 1 105 ? 8.724 8.532 -0.976 1.00 95.06 105 SER A CA 1
ATOM 784 C C . SER A 1 105 ? 7.877 8.953 -2.175 1.00 95.06 105 SER A C 1
ATOM 786 O O . SER A 1 105 ? 7.521 10.124 -2.289 1.00 95.06 105 SER A O 1
ATOM 788 N N . TYR A 1 106 ? 7.492 8.000 -3.028 1.00 96.06 106 TYR A N 1
ATOM 789 C CA . TYR A 1 106 ? 6.612 8.249 -4.169 1.00 96.06 106 TYR A CA 1
ATOM 790 C C . TYR A 1 106 ? 5.232 8.781 -3.757 1.00 96.06 106 TYR A C 1
ATOM 792 O O . TYR A 1 106 ? 4.779 9.774 -4.328 1.00 96.06 106 TYR A O 1
ATOM 800 N N . ILE A 1 107 ? 4.596 8.186 -2.740 1.00 95.81 107 ILE A N 1
ATOM 801 C CA . ILE A 1 107 ? 3.315 8.668 -2.195 1.00 95.81 107 ILE A CA 1
ATOM 802 C C . ILE A 1 107 ? 3.451 10.069 -1.585 1.00 95.81 107 ILE A C 1
ATOM 804 O O . ILE A 1 107 ? 2.561 10.897 -1.757 1.00 95.81 107 ILE A O 1
ATOM 808 N N . PHE A 1 108 ? 4.573 10.385 -0.936 1.00 96.38 108 PHE A N 1
ATOM 809 C CA . PHE A 1 108 ? 4.812 11.686 -0.300 1.00 96.38 108 PHE A CA 1
ATOM 810 C C . PHE A 1 108 ? 5.445 12.740 -1.225 1.00 96.38 108 PHE A C 1
ATOM 812 O O . PHE A 1 108 ? 6.094 13.675 -0.754 1.00 96.38 108 PHE A O 1
ATOM 819 N N . GLY A 1 109 ? 5.244 12.618 -2.541 1.00 93.94 109 GLY A N 1
ATOM 820 C CA . GLY A 1 109 ? 5.608 13.663 -3.502 1.00 93.94 109 GLY A CA 1
ATOM 821 C C . GLY A 1 109 ? 6.959 13.487 -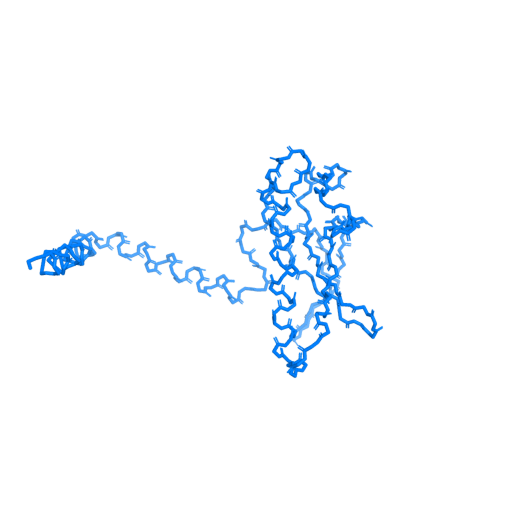4.195 1.00 93.94 109 GLY A C 1
ATOM 822 O O . GLY A 1 109 ? 7.363 14.367 -4.953 1.00 93.94 109 GLY A O 1
ATOM 823 N N . GLN A 1 110 ? 7.658 12.361 -4.020 1.00 94.75 110 GLN A N 1
ATOM 824 C CA . GLN A 1 110 ? 8.817 11.988 -4.850 1.00 94.75 110 GLN A CA 1
ATOM 825 C C . GLN A 1 110 ? 8.365 11.326 -6.168 1.00 94.75 110 GLN A C 1
ATOM 827 O O . GLN A 1 110 ? 8.740 10.208 -6.522 1.00 94.75 110 GLN A O 1
ATOM 832 N N . ASN A 1 111 ? 7.498 12.036 -6.883 1.00 95.88 111 ASN A N 1
ATOM 833 C CA . ASN A 1 111 ? 7.030 11.746 -8.235 1.00 95.88 111 ASN A CA 1
ATOM 834 C C . ASN A 1 111 ? 7.256 12.987 -9.114 1.00 95.88 111 ASN A C 1
ATOM 836 O O . ASN A 1 111 ? 7.590 14.064 -8.605 1.00 95.88 111 ASN A O 1
ATOM 840 N N . LYS A 1 112 ? 7.139 12.850 -10.439 1.00 95.25 112 LYS A N 1
ATOM 841 C CA . LYS A 1 112 ? 7.445 13.938 -11.388 1.00 95.25 112 LYS A CA 1
ATOM 842 C C . LYS A 1 112 ? 6.536 15.154 -11.171 1.00 95.25 112 LYS A C 1
ATOM 844 O O . LYS A 1 112 ? 6.970 16.287 -11.351 1.00 95.25 112 LYS A O 1
ATOM 849 N N . GLU A 1 113 ? 5.312 14.917 -10.723 1.00 95.75 113 GLU A N 1
ATOM 850 C CA . GLU A 1 113 ? 4.261 15.905 -10.496 1.00 95.75 113 GLU A CA 1
ATOM 851 C C . GLU A 1 113 ? 4.317 16.529 -9.092 1.00 95.75 113 GLU A C 1
ATOM 853 O O . GLU A 1 113 ? 3.536 17.431 -8.796 1.00 95.75 113 GLU A O 1
ATOM 858 N N . LYS A 1 114 ? 5.221 16.064 -8.215 1.00 96.25 114 LYS A N 1
ATOM 859 C CA . LYS A 1 114 ? 5.340 16.486 -6.805 1.00 96.25 114 LYS A CA 1
ATOM 860 C C . LYS A 1 114 ? 4.011 16.424 -6.037 1.00 96.25 114 LYS A C 1
ATOM 862 O O . LYS A 1 114 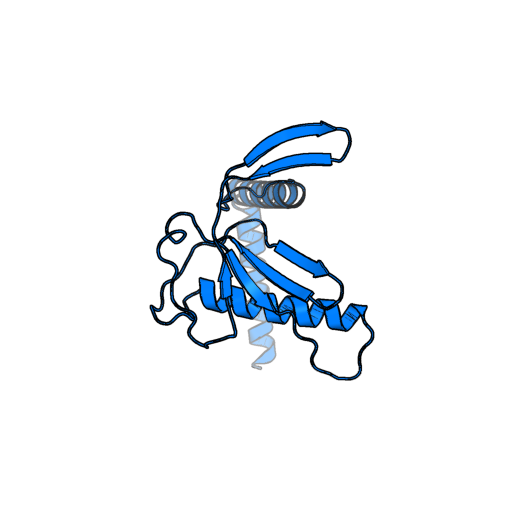? 3.753 17.228 -5.144 1.00 96.25 114 LYS A O 1
ATOM 867 N N . THR A 1 115 ? 3.169 15.457 -6.394 1.00 96.25 115 THR A N 1
ATOM 868 C CA . THR A 1 115 ? 1.834 15.260 -5.825 1.00 96.25 115 THR A CA 1
ATOM 869 C C . THR A 1 115 ? 1.904 14.359 -4.600 1.00 96.25 115 THR A C 1
ATOM 871 O O . THR A 1 115 ? 2.445 13.258 -4.670 1.00 96.25 115 THR A O 1
ATOM 874 N N . THR A 1 116 ? 1.332 14.808 -3.486 1.00 96.69 116 THR A N 1
ATOM 875 C CA . THR A 1 116 ? 1.185 13.988 -2.278 1.00 96.69 116 THR A CA 1
ATOM 876 C C . THR A 1 116 ? -0.125 13.215 -2.336 1.00 96.69 116 THR A C 1
ATOM 878 O O . THR A 1 116 ? -1.184 13.807 -2.524 1.00 96.69 116 THR A O 1
ATOM 881 N N . MET A 1 117 ? -0.051 11.906 -2.131 1.00 95.81 117 MET A N 1
ATOM 882 C CA . MET A 1 117 ? -1.194 11.000 -2.062 1.00 95.81 117 MET A CA 1
ATOM 883 C C . MET A 1 117 ? -1.436 10.566 -0.610 1.00 95.81 117 MET A C 1
ATOM 885 O O . MET A 1 117 ? -0.514 10.527 0.208 1.00 95.81 117 MET A O 1
ATOM 889 N N . SER A 1 118 ? -2.683 10.244 -0.269 1.00 94.94 118 SER A N 1
ATOM 890 C CA . SER A 1 118 ? -3.008 9.657 1.033 1.00 94.94 118 SER A CA 1
ATOM 891 C C . SER A 1 118 ? -2.508 8.214 1.127 1.00 94.94 118 SER A C 1
ATOM 893 O O . SER A 1 118 ? -2.519 7.475 0.145 1.00 94.94 118 SER A O 1
ATOM 895 N N . MET A 1 119 ? -2.090 7.802 2.327 1.00 94.00 119 MET A N 1
ATOM 896 C CA . MET A 1 119 ? -1.800 6.395 2.607 1.00 94.00 119 MET A CA 1
ATOM 897 C C . MET A 1 119 ? -3.090 5.572 2.563 1.00 94.00 119 MET A C 1
ATOM 899 O O . MET A 1 119 ? -4.151 6.025 2.996 1.00 94.00 119 MET A O 1
ATOM 903 N N . THR A 1 120 ? -2.965 4.338 2.098 1.00 94.75 120 THR A N 1
ATOM 904 C CA . THR A 1 120 ? -4.056 3.370 1.977 1.00 94.75 120 THR A CA 1
ATOM 905 C C . THR A 1 120 ? -3.686 2.077 2.702 1.00 94.75 120 THR A C 1
ATOM 907 O O . THR A 1 120 ? -2.568 1.904 3.199 1.00 94.75 120 THR A O 1
ATOM 910 N N . ALA A 1 121 ? -4.640 1.159 2.779 1.00 91.50 121 ALA A N 1
ATOM 911 C CA . ALA A 1 121 ? -4.406 -0.210 3.203 1.00 91.50 121 ALA A CA 1
ATOM 912 C C . ALA A 1 121 ? -5.035 -1.194 2.197 1.00 91.50 121 ALA A C 1
ATOM 914 O O . ALA A 1 121 ? -6.038 -0.866 1.569 1.00 91.50 121 ALA A O 1
ATOM 915 N N . PRO A 1 122 ? -4.525 -2.431 2.080 1.00 91.56 122 PRO A N 1
ATOM 916 C CA . PRO A 1 122 ? -3.318 -2.963 2.715 1.00 91.56 122 PRO A CA 1
ATOM 917 C C . PRO A 1 122 ? -2.021 -2.555 1.989 1.00 91.56 122 PRO A C 1
ATOM 919 O O . PRO A 1 122 ? -2.042 -1.986 0.901 1.00 91.56 122 PRO A O 1
ATOM 922 N N . VAL A 1 123 ? -0.882 -2.896 2.600 1.00 92.56 123 VAL A N 1
ATOM 923 C CA . VAL A 1 123 ? 0.397 -3.045 1.889 1.00 92.56 123 VAL A CA 1
ATOM 924 C C . VAL A 1 123 ? 0.536 -4.511 1.503 1.00 92.56 123 VAL A C 1
ATOM 926 O O . VAL A 1 123 ? 0.434 -5.390 2.361 1.00 92.56 123 VAL A O 1
ATOM 929 N N . GLU A 1 124 ? 0.772 -4.771 0.226 1.00 92.62 124 GLU A N 1
ATOM 930 C CA . GLU A 1 124 ? 0.876 -6.118 -0.321 1.00 92.62 124 GLU A CA 1
ATOM 931 C C . GLU A 1 124 ? 2.341 -6.519 -0.486 1.00 92.62 124 GLU A C 1
ATOM 933 O O . GLU A 1 124 ? 3.194 -5.708 -0.853 1.00 92.62 124 GLU A O 1
ATOM 938 N N . MET A 1 125 ? 2.640 -7.788 -0.213 1.00 90.69 125 MET A N 1
ATOM 939 C CA . MET A 1 125 ? 3.954 -8.376 -0.450 1.00 90.69 125 MET A CA 1
ATOM 940 C C . MET A 1 125 ? 3.781 -9.688 -1.206 1.00 90.69 125 MET A C 1
ATOM 942 O O . MET A 1 125 ? 3.117 -10.604 -0.721 1.00 90.69 125 MET A O 1
ATOM 946 N N . THR A 1 126 ? 4.417 -9.783 -2.368 1.00 88.81 126 THR A N 1
ATOM 947 C CA . THR A 1 126 ? 4.451 -10.993 -3.191 1.00 88.81 126 THR A CA 1
ATOM 948 C C . THR A 1 126 ? 5.820 -11.636 -3.049 1.00 88.81 126 THR A C 1
ATOM 950 O O . THR A 1 126 ? 6.844 -11.018 -3.349 1.00 88.81 126 THR A O 1
ATOM 953 N N . ILE A 1 127 ? 5.842 -12.878 -2.565 1.00 85.75 127 ILE A N 1
ATOM 954 C CA . ILE A 1 127 ? 7.060 -13.668 -2.376 1.00 85.75 127 ILE A CA 1
ATOM 955 C C . ILE A 1 127 ? 6.858 -15.009 -3.076 1.00 85.75 127 ILE A C 1
ATOM 957 O O . ILE A 1 127 ? 6.311 -15.952 -2.509 1.00 85.75 127 ILE A O 1
ATOM 961 N N . GLU A 1 128 ? 7.321 -15.083 -4.316 1.00 82.62 128 GLU A N 1
ATOM 962 C CA . GLU A 1 128 ? 7.314 -16.287 -5.142 1.00 82.62 128 GLU A CA 1
ATOM 963 C C . GLU A 1 128 ? 8.754 -16.661 -5.538 1.00 82.62 128 GLU A C 1
ATOM 965 O O . GLU A 1 128 ? 9.666 -15.828 -5.471 1.00 82.62 128 GLU A O 1
ATOM 970 N N . PRO A 1 129 ? 9.021 -17.912 -5.953 1.00 78.00 129 PRO A N 1
ATOM 971 C CA . PRO A 1 129 ? 10.332 -18.290 -6.469 1.00 78.00 129 PRO A CA 1
ATOM 972 C C . PRO A 1 129 ? 10.766 -17.383 -7.633 1.00 78.00 129 PRO A C 1
ATOM 974 O O . PRO A 1 129 ? 10.214 -17.442 -8.726 1.00 78.00 129 PRO A O 1
ATOM 977 N N . GLY A 1 130 ? 11.773 -16.539 -7.392 1.00 76.69 130 GLY A N 1
ATOM 978 C CA . GLY A 1 130 ? 12.297 -15.592 -8.382 1.00 76.69 130 GLY A CA 1
ATOM 979 C C . GLY A 1 130 ? 11.597 -14.229 -8.431 1.00 76.69 130 GLY A C 1
ATOM 980 O O . GLY A 1 130 ? 12.092 -13.346 -9.127 1.00 76.69 130 GLY A O 1
ATOM 981 N N . VAL A 1 131 ? 10.519 -14.015 -7.667 1.00 79.56 131 VAL A N 1
ATOM 982 C CA . VAL A 1 131 ? 9.807 -12.729 -7.593 1.00 79.56 131 VAL A CA 1
ATOM 983 C C . VAL A 1 131 ? 9.640 -12.318 -6.133 1.00 79.56 131 VAL A C 1
ATOM 985 O O . VAL A 1 131 ? 8.986 -12.996 -5.347 1.00 79.56 131 VAL A O 1
ATOM 988 N N . LYS A 1 132 ? 10.233 -11.181 -5.768 1.00 87.75 132 LYS A N 1
ATOM 989 C CA . LYS A 1 132 ? 10.000 -10.519 -4.481 1.00 87.75 132 LYS A CA 1
ATOM 990 C C . LYS A 1 132 ? 9.585 -9.085 -4.762 1.00 87.75 132 LYS A C 1
ATOM 992 O O . LYS A 1 132 ? 10.362 -8.329 -5.344 1.00 87.75 132 LYS A O 1
ATOM 997 N N . GLU A 1 133 ? 8.375 -8.717 -4.376 1.00 90.56 133 GLU A N 1
ATOM 998 C CA . GLU A 1 133 ? 7.788 -7.421 -4.707 1.00 90.56 133 GL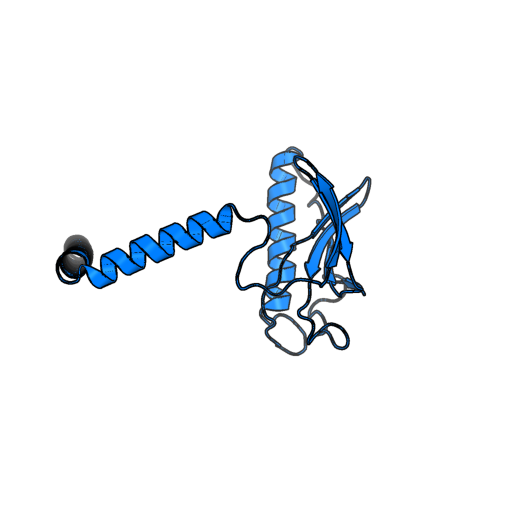U A CA 1
ATOM 999 C C . GLU A 1 133 ? 6.927 -6.909 -3.554 1.00 90.56 133 GLU A C 1
ATOM 1001 O O . GLU A 1 133 ? 6.255 -7.685 -2.877 1.00 90.56 133 GLU A O 1
ATOM 1006 N N . MET A 1 134 ? 6.940 -5.595 -3.356 1.00 94.19 134 MET A N 1
ATOM 1007 C CA . MET A 1 134 ? 6.019 -4.896 -2.469 1.00 94.19 134 MET A CA 1
ATOM 1008 C C . MET A 1 134 ? 5.135 -3.967 -3.291 1.00 94.19 134 MET A C 1
ATOM 1010 O O . MET A 1 134 ? 5.625 -3.344 -4.234 1.00 94.19 134 MET A O 1
ATOM 1014 N N . ALA A 1 135 ? 3.867 -3.837 -2.911 1.00 95.75 135 ALA A N 1
ATOM 1015 C CA . ALA A 1 135 ? 2.923 -2.953 -3.573 1.00 95.75 135 ALA A CA 1
ATOM 1016 C C . ALA A 1 135 ? 2.068 -2.162 -2.576 1.00 95.75 135 ALA A C 1
ATOM 1018 O O . ALA A 1 135 ? 1.619 -2.685 -1.554 1.00 95.75 135 ALA A O 1
ATOM 1019 N N . PHE A 1 136 ? 1.857 -0.882 -2.879 1.00 96.94 136 PHE A N 1
ATOM 1020 C CA . PHE A 1 136 ? 0.931 -0.005 -2.167 1.00 96.94 136 PHE A CA 1
ATOM 1021 C C . PHE A 1 136 ? -0.296 0.234 -3.039 1.00 96.94 136 PHE A C 1
ATOM 1023 O O . PHE A 1 136 ? -0.158 0.598 -4.209 1.00 96.94 136 PHE A O 1
ATOM 1030 N N . VAL A 1 137 ? -1.484 0.077 -2.459 1.00 96.50 137 VAL A N 1
ATOM 1031 C CA . VAL A 1 137 ? -2.738 0.477 -3.100 1.00 96.50 137 VAL A CA 1
ATOM 1032 C C . VAL A 1 137 ? -2.738 1.990 -3.309 1.00 96.50 137 VAL A C 1
ATOM 1034 O O . VAL A 1 137 ? -2.392 2.750 -2.406 1.00 96.50 137 VAL A O 1
ATOM 1037 N N . LEU A 1 138 ? -3.118 2.457 -4.493 1.00 96.75 138 LEU A N 1
ATOM 1038 C CA . LEU A 1 138 ? -3.319 3.886 -4.713 1.00 96.75 138 LEU A CA 1
ATOM 1039 C C . LEU A 1 138 ? -4.730 4.299 -4.280 1.00 96.75 138 LEU A C 1
ATOM 1041 O O . LEU A 1 138 ? -5.666 3.521 -4.475 1.00 96.75 138 LEU A O 1
ATOM 1045 N N . PRO A 1 139 ? -4.908 5.514 -3.727 1.00 95.94 139 PRO A N 1
ATOM 1046 C CA . PRO A 1 139 ? -6.239 6.071 -3.521 1.00 95.94 139 PRO A CA 1
ATOM 1047 C C . PRO A 1 139 ? -7.031 6.054 -4.830 1.00 95.94 139 PRO A C 1
ATOM 1049 O O . PRO A 1 139 ? -6.462 6.252 -5.908 1.00 95.94 139 PRO A O 1
ATOM 1052 N N . SER A 1 140 ? -8.343 5.854 -4.745 1.00 94.12 140 SER A N 1
ATOM 1053 C CA . SER A 1 140 ? -9.239 5.768 -5.905 1.00 94.12 140 SER A CA 1
ATOM 1054 C C . SER A 1 140 ? -9.143 6.985 -6.831 1.00 94.12 140 SER A C 1
ATOM 1056 O O . SER A 1 140 ? -9.237 6.825 -8.048 1.00 94.12 140 SER A O 1
ATOM 1058 N N . GLU A 1 141 ? -8.848 8.171 -6.285 1.00 94.88 141 GLU A N 1
ATOM 1059 C CA . GLU A 1 141 ? -8.563 9.405 -7.035 1.00 94.88 141 GLU A CA 1
ATOM 1060 C C . GLU A 1 141 ? -7.428 9.246 -8.069 1.00 94.88 141 GLU A C 1
ATOM 1062 O O . GLU A 1 141 ? -7.472 9.859 -9.133 1.00 94.88 141 GLU A O 1
ATOM 1067 N N . PHE A 1 142 ? -6.445 8.378 -7.803 1.00 94.62 142 PHE A N 1
ATOM 1068 C CA . PHE A 1 142 ? -5.245 8.174 -8.628 1.00 94.62 142 PHE A CA 1
ATOM 1069 C C . PHE A 1 142 ? -5.242 6.846 -9.403 1.00 94.62 142 PHE A C 1
ATOM 1071 O O . PHE A 1 142 ? -4.212 6.464 -9.967 1.00 94.62 142 PHE A O 1
ATOM 1078 N N . SER A 1 143 ? -6.373 6.136 -9.443 1.00 89.44 143 SER A N 1
ATOM 1079 C CA . SER A 1 143 ? -6.514 4.849 -10.146 1.00 89.44 143 SER A CA 1
ATOM 1080 C C . SER A 1 143 ? -6.344 4.983 -11.668 1.00 89.44 143 SER A C 1
ATOM 1082 O O . SER A 1 143 ? -5.564 4.276 -12.312 1.00 89.44 143 SER A O 1
ATOM 1084 N N . GLU A 1 144 ? -7.016 5.971 -12.252 1.00 90.25 144 GLU A N 1
ATOM 1085 C CA . GLU A 1 144 ? -6.938 6.250 -13.685 1.00 90.25 144 GLU A CA 1
ATOM 1086 C C . GLU A 1 144 ? -5.650 7.007 -14.036 1.00 90.25 144 GLU A C 1
ATOM 1088 O O . GLU A 1 144 ? -4.903 6.616 -14.939 1.00 90.25 144 GLU A O 1
ATOM 1093 N N . GLN A 1 145 ? -5.351 8.069 -13.283 1.00 93.62 145 GLN A N 1
ATOM 1094 C CA . GLN A 1 145 ? -4.226 8.975 -13.525 1.00 93.62 145 GLN A CA 1
ATOM 1095 C C . GLN A 1 145 ? -3.300 9.018 -12.310 1.00 93.62 145 GLN A C 1
ATOM 1097 O O . GLN A 1 145 ? -3.409 9.882 -11.443 1.00 93.62 145 GLN A O 1
ATOM 1102 N N . SER A 1 146 ? -2.380 8.061 -12.251 1.00 94.25 146 SER A N 1
ATOM 1103 C CA . SER A 1 146 ? -1.359 8.001 -11.206 1.00 94.25 146 SER A CA 1
ATOM 1104 C C . SER A 1 146 ? -0.185 8.936 -11.532 1.00 94.25 146 SER A C 1
ATOM 1106 O O . SER A 1 146 ? 0.206 9.007 -12.703 1.00 94.25 146 SER A O 1
ATOM 1108 N N . PRO A 1 147 ? 0.420 9.609 -10.534 1.00 95.19 147 PRO A N 1
ATOM 1109 C CA . PRO A 1 147 ? 1.653 10.363 -10.729 1.00 95.19 147 PRO A CA 1
ATOM 1110 C C . PRO A 1 147 ? 2.764 9.498 -11.333 1.00 95.19 147 PRO A C 1
ATOM 1112 O O . PRO A 1 147 ? 2.879 8.301 -11.070 1.00 95.19 147 PRO A O 1
ATOM 1115 N N . THR A 1 148 ? 3.621 10.093 -12.147 1.00 94.94 148 THR A N 1
ATOM 1116 C CA . THR A 1 148 ? 4.719 9.380 -12.784 1.00 94.94 148 THR A CA 1
ATOM 1117 C C . THR A 1 148 ? 5.878 9.228 -11.793 1.00 94.94 148 THR A C 1
ATOM 1119 O O . THR A 1 148 ? 6.352 10.234 -11.254 1.00 94.94 148 THR A O 1
ATOM 1122 N N . PRO A 1 149 ? 6.413 8.014 -11.564 1.00 93.44 149 PRO A N 1
ATOM 1123 C CA . PRO A 1 149 ? 7.600 7.834 -10.733 1.00 93.44 149 PRO A CA 1
ATOM 1124 C C . PRO A 1 149 ? 8.775 8.698 -11.210 1.00 93.44 149 PRO A C 1
ATOM 1126 O O . PRO A 1 149 ? 9.023 8.815 -12.410 1.00 93.44 149 PRO A O 1
ATOM 1129 N N . GLU A 1 150 ? 9.504 9.313 -10.275 1.00 89.94 150 GLU A N 1
ATOM 1130 C CA . GLU A 1 150 ? 10.629 10.207 -10.594 1.00 89.94 150 GLU A CA 1
ATOM 1131 C C . GLU A 1 150 ? 11.824 9.442 -11.183 1.00 89.94 150 GLU A C 1
ATOM 1133 O O . GLU A 1 150 ? 12.486 9.933 -12.097 1.00 89.94 150 GLU A O 1
ATOM 1138 N N . MET A 1 151 ? 12.059 8.215 -10.707 1.00 83.94 151 MET A N 1
ATOM 1139 C CA . MET A 1 151 ? 13.089 7.315 -11.219 1.00 83.94 151 MET A CA 1
ATOM 1140 C C . MET A 1 151 ? 12.455 6.176 -12.022 1.00 83.94 151 MET A C 1
ATOM 1142 O O . MET A 1 151 ? 11.786 5.302 -11.461 1.00 83.94 151 MET A O 1
ATOM 1146 N N . ASP A 1 152 ? 12.704 6.165 -13.330 1.00 75.12 152 ASP A N 1
ATOM 1147 C CA . ASP A 1 152 ? 12.198 5.126 -14.226 1.00 75.12 152 ASP A CA 1
ATOM 1148 C C . ASP A 1 152 ? 12.704 3.731 -13.794 1.00 75.12 152 ASP A C 1
ATOM 1150 O O . ASP A 1 152 ? 13.876 3.544 -13.461 1.00 75.12 152 ASP A O 1
ATOM 1154 N N . GLY A 1 153 ? 11.803 2.743 -13.768 1.00 76.12 153 GLY A N 1
ATOM 1155 C CA . GLY A 1 153 ? 12.107 1.349 -13.413 1.00 76.12 153 GLY A CA 1
ATOM 1156 C C . GLY A 1 153 ? 12.173 1.036 -11.911 1.00 76.12 153 GLY A C 1
ATOM 1157 O O . GLY A 1 153 ? 12.226 -0.137 -11.549 1.00 76.12 153 GLY A O 1
ATOM 1158 N N . SER A 1 154 ? 12.126 2.044 -11.031 1.00 82.25 154 SER A N 1
ATOM 1159 C CA . SER A 1 154 ? 12.076 1.834 -9.572 1.00 82.25 154 SER A CA 1
ATOM 1160 C C . SER A 1 154 ? 10.681 1.455 -9.064 1.00 82.25 154 SER A C 1
ATOM 1162 O O . SER A 1 154 ? 10.553 0.690 -8.108 1.00 82.25 154 SER A O 1
ATOM 1164 N N . ILE A 1 155 ? 9.637 1.974 -9.713 1.00 93.50 155 ILE A N 1
ATOM 1165 C CA . ILE A 1 155 ? 8.231 1.740 -9.382 1.00 93.50 155 ILE A CA 1
ATOM 1166 C C . ILE A 1 155 ? 7.475 1.441 -10.675 1.00 93.50 155 ILE A C 1
ATOM 1168 O O . ILE A 1 155 ? 7.660 2.119 -11.685 1.00 93.50 155 ILE A O 1
ATOM 1172 N N . THR A 1 156 ? 6.610 0.432 -10.630 1.00 94.94 156 THR A N 1
ATOM 1173 C CA . THR A 1 156 ? 5.706 0.044 -11.715 1.00 94.94 156 THR A CA 1
ATOM 1174 C C . THR A 1 156 ? 4.264 0.216 -11.256 1.00 94.94 156 THR A C 1
ATOM 1176 O O . THR A 1 156 ? 3.895 -0.283 -10.196 1.00 94.94 156 THR A O 1
ATOM 1179 N N . ILE A 1 157 ? 3.442 0.894 -12.057 1.00 94.81 157 ILE A N 1
ATOM 1180 C CA . ILE A 1 157 ? 2.004 1.023 -11.796 1.00 94.81 157 ILE A CA 1
ATOM 1181 C C . ILE A 1 157 ? 1.275 -0.166 -12.425 1.00 94.81 157 ILE A C 1
ATOM 1183 O O . ILE A 1 157 ? 1.425 -0.411 -13.624 1.00 94.81 157 ILE A O 1
ATOM 1187 N N . LYS A 1 158 ? 0.495 -0.896 -11.626 1.00 94.38 158 LYS A N 1
ATOM 1188 C CA . LYS A 1 158 ? -0.321 -2.039 -12.063 1.00 94.38 158 LYS A CA 1
ATOM 1189 C C . LYS A 1 158 ? -1.797 -1.727 -11.819 1.00 94.38 158 LYS A C 1
ATOM 1191 O O . LYS A 1 158 ? -2.118 -1.120 -10.801 1.00 94.38 158 LYS A O 1
ATOM 1196 N N . ARG A 1 159 ? -2.656 -2.105 -12.763 1.00 91.06 159 ARG A N 1
ATOM 1197 C CA . ARG A 1 159 ? -4.110 -1.893 -12.747 1.00 91.06 159 ARG A CA 1
ATOM 1198 C C . ARG A 1 159 ? -4.827 -3.219 -12.927 1.00 91.06 159 ARG A C 1
ATOM 1200 O O . ARG A 1 159 ? -4.216 -4.094 -13.585 1.00 91.06 159 ARG A O 1
#

pLDDT: mean 82.47, std 14.11, range [43.62, 96.94]

Organism: NCBI:txid641309

Radius of gyration: 22.05 Å; chains: 1; bounding box: 45×45×51 Å

Foldseek 3Di:
DVVVVVVVVVVVVVVVVVVVCVVCVPVVVVVVVVVVVVVVQVVDPDHPPFADFDWDFPDDDDPDTDIDTDDFKKKKFFLDQPPDDDDPVVSSVVSVVVRVVLVCCQCCQQFPRRDHFGFHDDWDWDDDVVGTMIIGTGDPVCRVPPGHHNDPRRIDMDD

InterPro domains:
  IPR006917 SOUL heme-binding protein [PF04832] (51-158)
  IPR006917 SOUL heme-binding protein [PTHR11220] (37-152)
  IPR011256 Regulatory factor, effector binding domain superfamily [G3DSA:3.20.80.10] (49-159)
  IPR011256 Regulatory factor, effector binding domain superfamily [SSF55136] (48-157)